Protein AF-A0A6S7HWM7-F1 (afdb_monomer_lite)

Organism: Paramuricea clavata (NCBI:txid317549)

Radius of gyration: 13.65 Å; chains: 1; bounding box: 29×26×33 Å

Sequence (71 aa):
AGECLIDLEDAVNSDLEMLRKWLMANKLSLNVAKTEFQIIGTKQMLKKASVQQLKIHIQNIPIKQVFQCKH

pLDDT: mean 85.79, std 12.22, range [38.03, 97.5]

Structure (mmCIF, N/CA/C/O backbone):
data_AF-A0A6S7HWM7-F1
#
_entry.id   AF-A0A6S7HWM7-F1
#
loop_
_atom_site.group_PDB
_atom_site.id
_atom_site.type_symbol
_atom_site.label_atom_id
_atom_site.label_alt_id
_atom_site.label_comp_id
_atom_site.label_asym_id
_atom_site.label_entity_id
_atom_site.label_seq_id
_atom_site.pdbx_PDB_ins_code
_atom_site.Cartn_x
_atom_site.Cartn_y
_atom_site.Cartn_z
_atom_site.occupancy
_atom_site.B_iso_or_equiv
_atom_site.auth_seq_id
_atom_site.auth_comp_id
_atom_site.auth_asym_id
_atom_site.auth_atom_id
_atom_site.pdbx_PDB_model_num
ATOM 1 N N . ALA A 1 1 ? 9.237 -14.275 -16.036 1.00 38.03 1 ALA A N 1
ATOM 2 C CA . ALA A 1 1 ? 7.933 -13.633 -16.269 1.00 38.03 1 ALA A CA 1
ATOM 3 C C . ALA A 1 1 ? 8.012 -12.252 -15.641 1.00 38.03 1 ALA A C 1
ATOM 5 O O . ALA A 1 1 ? 8.402 -12.170 -14.486 1.00 38.03 1 ALA A O 1
ATOM 6 N N . GLY A 1 2 ? 7.829 -11.183 -16.414 1.00 47.38 2 GLY A N 1
ATOM 7 C CA . GLY A 1 2 ? 7.805 -9.838 -15.842 1.00 47.38 2 GLY A CA 1
ATOM 8 C C . GLY A 1 2 ? 6.415 -9.602 -15.284 1.00 47.38 2 GLY A C 1
ATOM 9 O O . GLY A 1 2 ? 5.490 -9.471 -16.076 1.00 47.38 2 GLY A O 1
ATOM 10 N N . GLU A 1 3 ? 6.267 -9.616 -13.964 1.00 58.22 3 GLU A N 1
ATOM 11 C CA . GLU A 1 3 ? 5.032 -9.175 -13.311 1.00 58.22 3 GLU A CA 1
ATOM 12 C C . GLU A 1 3 ? 4.756 -7.735 -13.760 1.00 58.22 3 GLU A C 1
ATOM 14 O O . GLU A 1 3 ? 5.640 -6.866 -13.700 1.00 58.22 3 GLU A O 1
ATOM 19 N N . CYS A 1 4 ? 3.573 -7.499 -14.326 1.00 72.25 4 CYS A N 1
ATOM 20 C CA . CYS A 1 4 ? 3.189 -6.173 -14.772 1.00 72.25 4 CYS A CA 1
ATOM 21 C C . CYS A 1 4 ? 2.953 -5.306 -13.531 1.00 72.25 4 CYS A C 1
ATOM 23 O O . CYS A 1 4 ? 2.463 -5.780 -12.512 1.00 72.25 4 CYS A O 1
ATOM 25 N N . LEU A 1 5 ? 3.271 -4.012 -13.595 1.00 76.69 5 LEU A N 1
ATOM 26 C CA . LEU A 1 5 ? 3.009 -3.102 -12.468 1.00 76.69 5 LEU A CA 1
ATOM 27 C C . LEU A 1 5 ? 1.517 -3.020 -12.108 1.00 76.69 5 LEU A C 1
ATOM 29 O O . LEU A 1 5 ? 1.192 -2.680 -10.978 1.00 76.69 5 LEU A O 1
ATOM 33 N N . ILE A 1 6 ? 0.644 -3.366 -13.055 1.00 81.25 6 ILE A N 1
ATOM 34 C CA . ILE A 1 6 ? -0.796 -3.524 -12.842 1.00 81.25 6 ILE A CA 1
ATOM 35 C C . ILE A 1 6 ? -1.065 -4.710 -11.908 1.00 81.25 6 ILE A C 1
ATOM 37 O O . ILE A 1 6 ? -1.765 -4.549 -10.918 1.00 81.25 6 ILE A O 1
ATOM 41 N N . ASP A 1 7 ? -0.429 -5.860 -12.155 1.00 87.06 7 ASP A N 1
ATOM 42 C CA . ASP A 1 7 ? -0.570 -7.050 -11.306 1.00 87.06 7 ASP A CA 1
ATOM 43 C C . ASP A 1 7 ? -0.096 -6.762 -9.872 1.00 87.06 7 ASP A C 1
ATOM 45 O O . ASP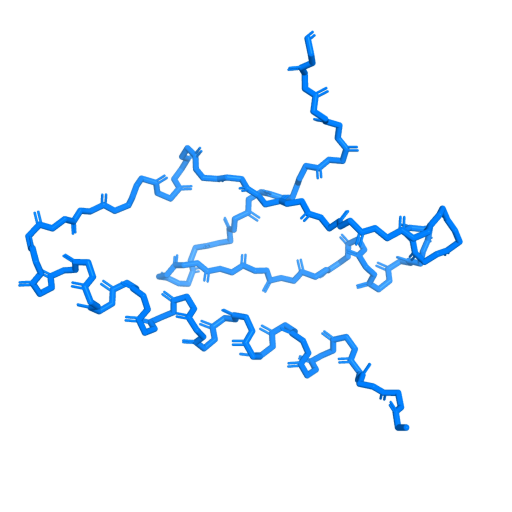 A 1 7 ? -0.704 -7.213 -8.904 1.00 87.06 7 ASP A O 1
ATOM 49 N N . LEU A 1 8 ? 0.972 -5.966 -9.730 1.00 86.75 8 LEU A N 1
ATOM 50 C CA . LEU A 1 8 ? 1.467 -5.518 -8.428 1.00 86.75 8 LEU A CA 1
ATOM 51 C C . LEU A 1 8 ? 0.469 -4.592 -7.719 1.00 86.75 8 LEU A C 1
ATOM 53 O O . LEU A 1 8 ? 0.255 -4.736 -6.518 1.00 86.75 8 LEU A O 1
ATOM 57 N N . GLU A 1 9 ? -0.111 -3.628 -8.437 1.00 90.75 9 GLU A N 1
ATOM 58 C CA . GLU A 1 9 ? -1.126 -2.722 -7.891 1.00 90.75 9 GLU A CA 1
ATOM 59 C C . GLU A 1 9 ? -2.341 -3.506 -7.379 1.00 90.75 9 GLU A C 1
ATOM 61 O O . GLU A 1 9 ? -2.741 -3.330 -6.226 1.00 90.75 9 GLU A O 1
ATOM 66 N N . ASP A 1 10 ? -2.868 -4.420 -8.195 1.00 91.69 10 ASP A N 1
ATOM 67 C CA . ASP A 1 10 ? -4.017 -5.256 -7.846 1.00 91.69 10 ASP A CA 1
ATOM 68 C C . ASP A 1 10 ? -3.717 -6.168 -6.650 1.00 91.69 10 ASP A C 1
ATOM 70 O O . ASP A 1 10 ? -4.510 -6.236 -5.704 1.00 91.69 10 ASP A O 1
AT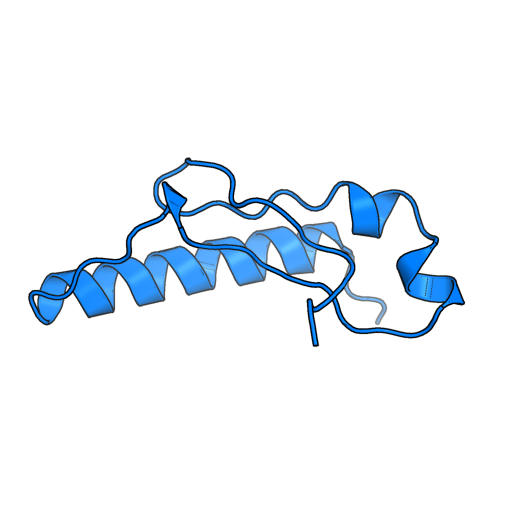OM 74 N N . ALA A 1 11 ? -2.552 -6.825 -6.645 1.00 92.94 11 ALA A N 1
ATOM 75 C CA . ALA A 1 11 ? -2.135 -7.694 -5.549 1.00 92.94 11 ALA A CA 1
ATOM 76 C C . ALA A 1 11 ? -2.007 -6.919 -4.228 1.00 92.94 11 ALA A C 1
ATOM 78 O O . ALA A 1 11 ? -2.601 -7.306 -3.221 1.00 92.94 11 ALA A O 1
ATOM 79 N N . VAL A 1 12 ? -1.304 -5.781 -4.234 1.00 93.19 12 VAL A N 1
ATOM 80 C CA . VAL A 1 12 ? -1.109 -4.962 -3.027 1.00 93.19 12 VAL A CA 1
ATOM 81 C C . VAL A 1 12 ? -2.439 -4.413 -2.513 1.00 93.19 12 VAL A C 1
ATOM 83 O O . VAL A 1 12 ? -2.695 -4.449 -1.310 1.00 93.19 12 VAL A O 1
ATOM 86 N N . ASN A 1 13 ? -3.310 -3.925 -3.396 1.00 94.81 13 ASN A N 1
ATOM 87 C CA . ASN A 1 13 ? -4.620 -3.415 -2.995 1.00 94.81 13 ASN A CA 1
ATOM 88 C C . ASN A 1 13 ? -5.519 -4.522 -2.418 1.00 94.81 13 ASN A C 1
ATOM 90 O O . ASN A 1 13 ? -6.218 -4.288 -1.428 1.00 94.81 13 ASN A O 1
ATOM 94 N N . SER A 1 14 ? -5.470 -5.731 -2.986 1.00 94.75 14 SER A N 1
ATOM 95 C CA . SER A 1 14 ? -6.159 -6.906 -2.441 1.00 94.75 14 SER A CA 1
ATOM 96 C C . SER A 1 14 ? -5.655 -7.255 -1.036 1.00 94.75 14 SER A C 1
ATOM 98 O O . SER A 1 14 ? -6.454 -7.402 -0.105 1.00 94.75 14 SER A O 1
ATOM 100 N N . ASP A 1 15 ? -4.337 -7.317 -0.848 1.00 94.81 15 ASP A N 1
ATOM 101 C CA . ASP A 1 15 ? -3.721 -7.636 0.443 1.00 94.81 15 ASP A CA 1
ATOM 102 C C . ASP A 1 15 ? -4.041 -6.585 1.511 1.00 94.81 15 ASP A C 1
ATOM 104 O O . ASP A 1 15 ? -4.362 -6.923 2.654 1.00 94.81 15 ASP A O 1
ATOM 108 N N . LEU A 1 16 ? -4.025 -5.301 1.148 1.00 94.38 16 LEU A N 1
ATOM 109 C CA . LEU A 1 16 ? -4.395 -4.213 2.052 1.00 94.38 16 LEU A CA 1
ATOM 110 C C . LEU A 1 16 ? -5.861 -4.291 2.492 1.00 94.38 16 LEU A C 1
ATOM 112 O O . LEU A 1 16 ? -6.171 -3.979 3.645 1.00 94.38 16 LEU A O 1
ATOM 116 N N . GLU A 1 17 ? -6.762 -4.744 1.621 1.00 93.88 17 GLU A N 1
ATOM 117 C CA . GLU A 1 17 ? -8.160 -4.974 1.987 1.00 93.88 17 GLU A CA 1
ATOM 118 C C . GLU A 1 17 ? -8.303 -6.164 2.952 1.00 93.88 17 GLU A C 1
ATOM 120 O O . GLU A 1 17 ? -9.069 -6.095 3.919 1.00 93.88 17 GLU A O 1
ATOM 125 N N . MET A 1 18 ? -7.528 -7.237 2.761 1.00 94.69 18 MET A N 1
ATOM 126 C CA . MET A 1 18 ? -7.486 -8.353 3.716 1.00 94.69 18 MET A CA 1
ATOM 127 C C . MET A 1 18 ? -6.924 -7.917 5.073 1.00 94.69 18 MET A C 1
ATOM 129 O O . MET A 1 18 ? -7.528 -8.200 6.113 1.00 94.69 18 MET A O 1
ATOM 133 N N . LEU A 1 19 ? -5.821 -7.164 5.076 1.00 94.06 19 LEU A N 1
ATOM 134 C CA . LEU A 1 19 ? -5.221 -6.604 6.285 1.00 94.06 19 LEU A CA 1
ATOM 135 C C . LEU A 1 19 ? -6.211 -5.695 7.017 1.00 94.06 19 LEU A C 1
ATOM 137 O O . LEU A 1 19 ? -6.363 -5.791 8.234 1.00 94.06 19 LEU A O 1
ATOM 141 N N . ARG A 1 20 ? -6.936 -4.845 6.286 1.00 92.38 20 ARG A N 1
ATOM 142 C CA . ARG A 1 20 ? -7.979 -3.987 6.852 1.00 92.38 20 ARG A CA 1
ATOM 143 C C . ARG A 1 20 ? -9.056 -4.816 7.554 1.00 92.38 20 ARG A C 1
ATOM 145 O O . ARG A 1 20 ? -9.417 -4.499 8.688 1.00 92.38 20 ARG A O 1
ATOM 152 N N . LYS A 1 21 ? -9.577 -5.861 6.903 1.00 93.69 21 LYS A N 1
ATOM 153 C CA . LYS A 1 21 ? -10.577 -6.765 7.500 1.00 93.69 21 LYS A CA 1
ATOM 154 C C . LYS A 1 21 ? -10.050 -7.403 8.781 1.00 93.69 21 LYS A C 1
ATOM 156 O O . LYS A 1 21 ? -10.758 -7.412 9.788 1.00 93.69 21 LYS A O 1
ATOM 161 N N . TRP A 1 22 ? -8.800 -7.858 8.763 1.00 96.75 22 TRP A N 1
ATOM 162 C CA . TRP A 1 22 ? -8.145 -8.424 9.937 1.00 96.75 22 TRP A CA 1
ATOM 163 C C . TRP A 1 22 ? -8.011 -7.404 11.078 1.00 96.75 22 TRP A C 1
ATOM 165 O O . TRP A 1 22 ? -8.369 -7.711 12.214 1.00 96.75 22 TRP A O 1
ATOM 175 N N . LEU A 1 23 ? -7.580 -6.171 10.794 1.00 95.56 23 LEU A N 1
ATOM 176 C CA . LEU A 1 23 ? -7.482 -5.105 11.798 1.00 95.56 23 LEU A CA 1
ATOM 177 C C . LEU A 1 23 ? -8.845 -4.810 12.437 1.00 95.56 23 LEU A C 1
ATOM 179 O O . LEU A 1 23 ? -8.951 -4.785 13.662 1.00 95.56 23 LEU A O 1
ATOM 183 N N . MET A 1 24 ? -9.901 -4.670 11.628 1.00 93.44 24 MET A N 1
ATOM 184 C CA . MET A 1 24 ? -11.257 -4.417 12.131 1.00 93.44 24 MET A CA 1
ATOM 185 C C . MET A 1 24 ? -11.764 -5.555 13.024 1.00 93.44 24 MET A C 1
ATOM 187 O O . MET A 1 24 ? -12.317 -5.287 14.091 1.00 93.44 24 MET A O 1
ATOM 191 N N . ALA A 1 25 ? -11.532 -6.814 12.634 1.00 97.12 25 ALA A N 1
ATOM 192 C CA . ALA A 1 25 ? -11.887 -7.979 13.447 1.00 97.12 25 ALA A CA 1
ATOM 193 C C . ALA A 1 25 ? -11.182 -7.975 14.818 1.00 97.12 25 ALA A C 1
ATOM 195 O O . ALA A 1 25 ? -11.742 -8.442 15.807 1.00 97.12 25 ALA A O 1
ATOM 196 N N . ASN A 1 26 ? -9.990 -7.376 14.892 1.00 97.50 26 ASN A N 1
ATOM 197 C CA . ASN A 1 26 ? -9.204 -7.222 16.115 1.00 97.50 26 ASN A CA 1
ATOM 198 C C . ASN A 1 26 ? -9.430 -5.876 16.832 1.00 97.50 26 ASN A C 1
ATOM 200 O O . ASN A 1 26 ? -8.668 -5.527 17.730 1.00 97.50 26 ASN A O 1
ATOM 204 N N . LYS A 1 27 ? -10.475 -5.114 16.468 1.00 95.75 27 LYS A N 1
ATOM 205 C CA . LYS A 1 27 ? -10.783 -3.778 17.025 1.00 95.75 27 LYS A CA 1
ATOM 206 C C . LYS A 1 27 ? -9.643 -2.762 16.853 1.00 95.75 27 LYS A C 1
ATOM 208 O O . LYS A 1 27 ? -9.525 -1.811 17.624 1.00 95.75 27 LYS A O 1
ATOM 213 N N . LEU A 1 28 ? -8.818 -2.950 15.828 1.00 95.62 28 LEU A N 1
ATOM 214 C CA . LEU A 1 28 ? -7.769 -2.029 15.414 1.00 95.62 28 LEU A CA 1
ATOM 215 C C . LEU A 1 28 ? -8.259 -1.185 14.234 1.00 95.62 28 LEU A C 1
ATOM 217 O O . LEU A 1 28 ? -9.057 -1.627 13.406 1.00 95.62 28 LEU A O 1
ATOM 221 N N . SER A 1 29 ? -7.756 0.043 14.142 1.00 88.12 29 SER A N 1
ATOM 222 C CA . SER A 1 29 ? -8.018 0.934 13.012 1.00 88.12 29 SER A CA 1
ATOM 223 C C . SER A 1 29 ? -6.709 1.488 12.471 1.00 88.12 29 SER A C 1
ATOM 225 O O . SER A 1 29 ? -5.772 1.752 13.224 1.00 88.12 29 SER A O 1
ATOM 227 N N . LEU A 1 30 ? -6.646 1.648 11.152 1.00 89.06 30 LEU A N 1
ATOM 228 C CA . LEU A 1 30 ? -5.523 2.280 10.480 1.00 89.06 30 LEU A CA 1
ATOM 229 C C . LEU A 1 30 ? -5.899 3.719 10.139 1.00 89.06 30 LEU A C 1
ATOM 231 O O . LEU A 1 30 ? -6.938 3.972 9.527 1.00 89.06 30 LEU A O 1
ATOM 235 N N . ASN A 1 31 ? -5.040 4.666 10.504 1.00 90.75 31 ASN A N 1
ATOM 236 C CA . ASN A 1 31 ? -5.221 6.056 10.115 1.00 90.75 31 ASN A CA 1
ATOM 237 C C . ASN A 1 31 ? -4.704 6.266 8.687 1.00 90.75 31 ASN A C 1
ATOM 239 O O . ASN A 1 31 ? -3.527 6.563 8.482 1.00 90.75 31 ASN A O 1
ATOM 243 N N . VAL A 1 32 ? -5.596 6.120 7.706 1.00 90.50 32 VAL A N 1
ATOM 244 C CA . VAL A 1 32 ? -5.252 6.235 6.280 1.00 90.50 32 VAL A CA 1
ATOM 245 C C . VAL A 1 32 ? -4.632 7.598 5.957 1.00 90.50 32 VAL A C 1
ATOM 247 O O . VAL A 1 32 ? -3.645 7.657 5.236 1.00 90.50 32 VAL A O 1
ATOM 250 N N . ALA A 1 33 ? -5.119 8.683 6.570 1.00 89.44 33 ALA A N 1
ATOM 251 C CA . ALA A 1 33 ? -4.599 10.034 6.339 1.00 89.44 33 ALA A CA 1
ATOM 252 C C . ALA A 1 33 ? -3.142 10.229 6.803 1.00 89.44 33 ALA A C 1
ATOM 254 O O . ALA A 1 33 ? -2.447 11.100 6.286 1.00 89.44 33 ALA A O 1
ATOM 255 N N . LYS A 1 34 ? -2.678 9.437 7.779 1.00 91.00 34 LYS A N 1
ATOM 256 C CA . LYS A 1 34 ? -1.281 9.424 8.250 1.00 91.00 34 LYS A CA 1
ATOM 257 C C . LYS A 1 34 ? -0.439 8.316 7.617 1.00 91.00 34 LYS A C 1
ATOM 259 O O . LYS A 1 34 ? 0.742 8.210 7.930 1.00 91.00 34 LYS A O 1
ATOM 264 N N . THR A 1 35 ? -1.044 7.464 6.794 1.00 92.12 35 THR A N 1
ATOM 265 C CA . THR A 1 35 ? -0.353 6.343 6.161 1.00 92.12 35 THR A CA 1
ATOM 266 C C . THR A 1 35 ? 0.288 6.827 4.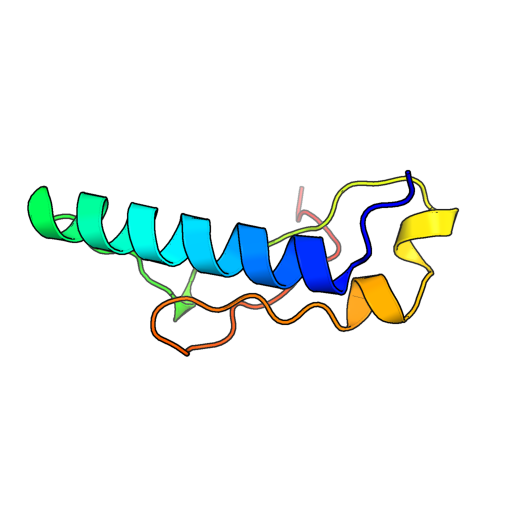865 1.00 92.12 35 THR A C 1
ATOM 268 O O . THR A 1 35 ? -0.333 7.533 4.074 1.00 92.12 35 THR A O 1
ATOM 271 N N . GLU A 1 36 ? 1.538 6.441 4.648 1.00 93.12 36 GLU A N 1
ATOM 272 C CA . GLU A 1 36 ? 2.304 6.717 3.434 1.00 93.12 36 GLU A CA 1
ATOM 273 C C . GLU A 1 36 ? 2.942 5.401 2.967 1.00 93.12 36 GLU A C 1
ATOM 275 O O . GLU A 1 36 ? 3.176 4.506 3.782 1.00 93.12 36 GLU A O 1
ATOM 280 N N . PHE A 1 37 ? 3.224 5.265 1.672 1.00 91.69 37 PHE A N 1
ATOM 281 C CA . PHE A 1 37 ? 3.935 4.100 1.135 1.00 91.69 37 PHE A CA 1
ATOM 282 C C . PHE A 1 37 ? 5.139 4.519 0.295 1.00 91.69 37 PHE A C 1
ATOM 284 O O . PHE A 1 37 ? 5.170 5.609 -0.274 1.00 91.69 37 PHE A O 1
ATOM 291 N N . GLN A 1 38 ? 6.133 3.642 0.186 1.00 91.06 38 GLN A N 1
ATOM 292 C CA . GLN A 1 38 ? 7.340 3.882 -0.597 1.00 91.06 38 GLN A CA 1
ATOM 293 C C . GLN A 1 38 ? 7.696 2.645 -1.409 1.00 91.06 38 GLN A C 1
ATOM 295 O O . GLN A 1 38 ? 7.664 1.526 -0.903 1.00 91.06 38 GLN A O 1
ATOM 300 N N . ILE A 1 39 ? 8.083 2.861 -2.665 1.00 88.44 39 ILE A N 1
ATOM 301 C CA . ILE A 1 39 ? 8.606 1.800 -3.523 1.00 88.44 39 ILE A CA 1
ATOM 302 C C . ILE A 1 39 ? 10.126 1.800 -3.409 1.00 88.44 39 ILE A C 1
ATOM 304 O O . ILE A 1 39 ? 10.776 2.835 -3.574 1.00 88.44 39 ILE A O 1
ATOM 308 N N . ILE A 1 40 ? 10.690 0.628 -3.139 1.00 87.75 40 ILE A N 1
ATOM 309 C CA . ILE A 1 40 ? 12.131 0.422 -3.015 1.00 87.75 40 ILE A CA 1
ATOM 310 C C . ILE A 1 40 ? 12.593 -0.398 -4.216 1.00 87.75 40 ILE A C 1
ATOM 312 O O . ILE A 1 40 ? 12.050 -1.458 -4.510 1.00 87.75 40 ILE A O 1
ATOM 316 N N . GLY A 1 41 ? 13.596 0.105 -4.930 1.00 85.88 41 GLY A N 1
ATOM 317 C CA . GLY A 1 41 ? 14.125 -0.542 -6.122 1.00 85.88 41 GLY A CA 1
ATOM 318 C C . GLY A 1 41 ? 15.356 0.172 -6.664 1.00 85.88 41 GLY A C 1
ATOM 319 O O . GLY A 1 41 ? 15.833 1.159 -6.101 1.00 85.88 41 GLY A O 1
ATOM 320 N N . THR A 1 42 ? 15.886 -0.318 -7.783 1.00 88.69 42 THR A N 1
ATOM 321 C CA . THR A 1 42 ? 17.036 0.325 -8.431 1.00 88.69 42 THR A CA 1
ATOM 322 C C . THR A 1 42 ? 16.660 1.711 -8.962 1.00 88.69 42 THR A C 1
ATOM 324 O O . THR A 1 42 ? 15.521 1.955 -9.367 1.00 88.69 42 THR A O 1
ATOM 327 N N . LYS A 1 43 ? 17.637 2.626 -9.050 1.00 84.69 43 LYS A N 1
ATOM 328 C CA . LYS A 1 43 ? 17.415 3.982 -9.596 1.00 84.69 43 LYS A CA 1
ATOM 329 C C . LYS A 1 43 ? 16.775 3.961 -10.989 1.00 84.69 43 LYS A C 1
ATOM 331 O O . LYS A 1 43 ? 15.992 4.845 -11.311 1.00 84.69 43 LYS A O 1
ATOM 336 N N . GLN A 1 44 ? 17.115 2.973 -11.818 1.00 85.44 44 GLN A N 1
ATOM 337 C CA . GLN A 1 44 ? 16.544 2.820 -13.158 1.00 85.44 44 GLN A CA 1
ATOM 338 C C . GLN A 1 44 ? 15.063 2.428 -13.111 1.00 85.44 44 GLN A C 1
ATOM 340 O O . GLN A 1 44 ? 14.272 2.970 -13.876 1.00 85.44 44 GLN A O 1
ATOM 345 N N . MET A 1 45 ? 14.671 1.531 -12.201 1.00 85.12 45 MET A N 1
ATOM 346 C CA . MET A 1 45 ? 13.268 1.144 -12.029 1.00 85.12 45 MET A CA 1
ATOM 347 C C . MET A 1 45 ? 12.428 2.281 -11.451 1.00 85.12 45 MET A C 1
ATOM 349 O O . MET A 1 45 ? 11.357 2.561 -11.975 1.00 85.12 45 MET A O 1
ATOM 353 N N . LEU A 1 46 ? 12.937 2.986 -10.438 1.00 84.81 46 LEU A N 1
ATOM 354 C CA . LEU A 1 46 ? 12.229 4.097 -9.788 1.00 84.81 46 LEU A CA 1
ATOM 355 C C . LEU A 1 46 ? 12.013 5.313 -10.708 1.00 84.81 46 LEU A C 1
ATOM 357 O O . LEU A 1 46 ? 11.108 6.115 -10.487 1.00 84.81 46 LEU A O 1
ATOM 361 N N . LYS A 1 47 ? 12.830 5.454 -11.759 1.00 83.06 47 LYS A N 1
ATOM 362 C CA . LYS A 1 47 ? 12.649 6.481 -12.797 1.00 83.06 47 LYS A CA 1
ATOM 363 C C . LYS A 1 47 ? 11.519 6.163 -13.780 1.00 83.06 47 LYS A C 1
ATOM 365 O O . LYS A 1 47 ? 11.146 7.042 -14.553 1.00 83.06 47 LYS A O 1
ATOM 370 N N . LYS A 1 48 ? 10.989 4.935 -13.801 1.00 84.62 48 LYS A N 1
ATOM 371 C CA . LYS A 1 48 ? 9.890 4.577 -14.705 1.00 84.62 48 LYS A CA 1
ATOM 372 C C . LYS A 1 48 ? 8.613 5.294 -14.262 1.00 84.62 48 LYS A C 1
ATOM 374 O O . LYS A 1 48 ? 8.200 5.159 -13.115 1.00 84.62 48 LYS A O 1
ATOM 379 N N . ALA A 1 49 ? 7.959 5.998 -15.187 1.00 75.06 49 ALA A N 1
ATOM 380 C CA . ALA A 1 49 ? 6.707 6.713 -14.917 1.00 75.06 49 ALA A CA 1
ATOM 381 C C . ALA A 1 49 ? 5.616 5.790 -14.348 1.00 75.06 49 ALA A C 1
ATOM 383 O O . ALA A 1 49 ? 4.884 6.178 -13.445 1.00 75.06 49 ALA A O 1
ATOM 384 N N . SER A 1 50 ? 5.578 4.536 -14.798 1.00 78.00 50 SER A N 1
ATOM 385 C CA . SER A 1 50 ? 4.656 3.510 -14.309 1.00 78.00 50 SER A CA 1
ATOM 386 C C . SER A 1 50 ? 4.821 3.188 -12.816 1.00 78.00 50 SER A C 1
ATOM 388 O O . SER A 1 50 ? 3.862 2.796 -12.170 1.00 78.00 50 SER A O 1
ATOM 390 N N . VAL A 1 51 ? 6.015 3.381 -12.245 1.00 80.94 51 VAL A N 1
ATOM 391 C CA . VAL A 1 51 ? 6.283 3.198 -10.804 1.00 80.94 51 VAL A CA 1
ATOM 392 C C . VAL A 1 51 ? 5.848 4.426 -9.993 1.00 80.94 51 VAL A C 1
ATOM 394 O O . VAL A 1 51 ? 5.497 4.312 -8.823 1.00 80.94 51 VAL A O 1
ATOM 397 N N . GLN A 1 52 ? 5.846 5.608 -10.612 1.00 78.38 52 GLN A N 1
ATOM 398 C CA . GLN A 1 52 ? 5.405 6.863 -9.989 1.00 78.38 52 GLN A CA 1
ATOM 399 C C . GLN A 1 52 ? 3.882 7.052 -10.041 1.00 78.38 52 GLN A C 1
ATOM 401 O O . GLN A 1 52 ? 3.352 7.949 -9.395 1.00 78.38 52 GLN A O 1
ATOM 406 N N . GLN A 1 53 ? 3.189 6.243 -10.844 1.00 83.69 53 GLN A N 1
ATOM 407 C CA . GLN A 1 53 ? 1.744 6.321 -11.069 1.00 83.69 53 GLN A CA 1
ATOM 408 C C . GLN A 1 53 ? 0.962 5.194 -10.383 1.00 83.69 53 GLN A C 1
ATOM 410 O O . GLN A 1 53 ? -0.245 5.102 -10.596 1.00 83.69 53 GLN A O 1
ATOM 415 N N . LEU A 1 54 ? 1.628 4.357 -9.579 1.00 88.38 54 LEU A N 1
ATOM 416 C CA . LEU A 1 54 ? 1.000 3.241 -8.871 1.00 88.38 54 LEU A CA 1
ATOM 417 C C . LEU A 1 54 ? -0.072 3.764 -7.902 1.00 88.38 54 LEU A C 1
ATOM 419 O O . LEU A 1 54 ? 0.207 4.618 -7.054 1.00 88.38 54 LEU A O 1
ATOM 423 N N . LYS A 1 55 ? -1.295 3.252 -8.011 1.00 90.69 55 LYS A N 1
ATOM 424 C CA . LYS A 1 55 ? -2.446 3.685 -7.215 1.00 90.69 55 LYS A CA 1
ATOM 425 C C . LYS A 1 55 ? -2.720 2.690 -6.100 1.00 90.69 55 LYS A C 1
ATOM 427 O O . LYS A 1 55 ? -3.518 1.769 -6.234 1.00 90.69 55 LYS A O 1
ATOM 432 N N . ILE A 1 56 ? -2.080 2.921 -4.962 1.00 93.12 56 ILE A N 1
ATOM 433 C CA . ILE A 1 56 ? -2.345 2.154 -3.745 1.00 93.12 56 ILE A CA 1
ATOM 434 C C . ILE A 1 56 ? -3.423 2.851 -2.919 1.00 93.12 56 ILE A C 1
ATOM 436 O O . ILE A 1 56 ? -3.347 4.059 -2.680 1.00 93.12 56 ILE A O 1
ATOM 440 N N . HIS A 1 57 ? -4.424 2.100 -2.468 1.00 93.50 57 HIS A N 1
ATOM 441 C CA . HIS A 1 57 ? -5.550 2.634 -1.712 1.00 93.50 57 HIS A CA 1
ATOM 442 C C . HIS A 1 57 ? -5.998 1.715 -0.571 1.00 93.50 57 HIS A C 1
ATOM 444 O O . HIS A 1 57 ? -5.971 0.491 -0.673 1.00 93.50 57 HIS A O 1
ATOM 450 N N . ILE A 1 58 ? -6.501 2.315 0.509 1.00 91.00 58 ILE A N 1
ATOM 451 C CA . ILE A 1 58 ? -7.168 1.606 1.610 1.00 91.00 58 ILE A CA 1
ATOM 452 C C . ILE A 1 58 ? -8.552 2.218 1.765 1.00 91.00 58 ILE A C 1
ATOM 454 O O . ILE A 1 58 ? -8.684 3.432 1.866 1.00 91.00 58 ILE A O 1
ATOM 458 N N . GLN A 1 59 ? -9.601 1.393 1.786 1.00 84.62 59 GLN A N 1
ATOM 459 C CA . GLN A 1 59 ? -10.992 1.878 1.807 1.00 84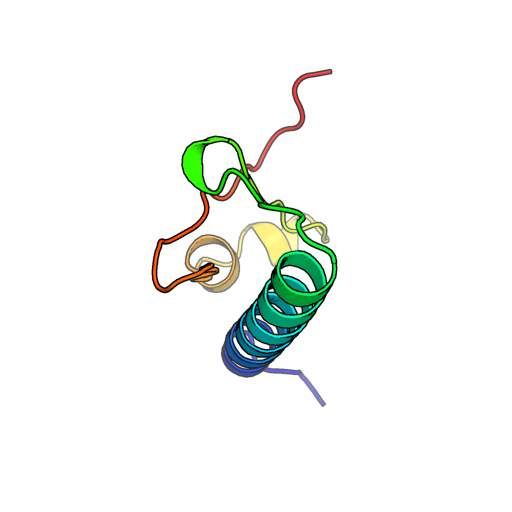.62 59 GLN A CA 1
ATOM 460 C C . GLN A 1 59 ? -11.356 2.749 0.592 1.00 84.62 59 GLN A C 1
ATOM 462 O O . GLN A 1 59 ? -12.155 3.674 0.717 1.00 84.62 59 GLN A O 1
ATOM 467 N N . ASN A 1 60 ? -10.752 2.482 -0.571 1.00 86.25 60 ASN A N 1
ATOM 46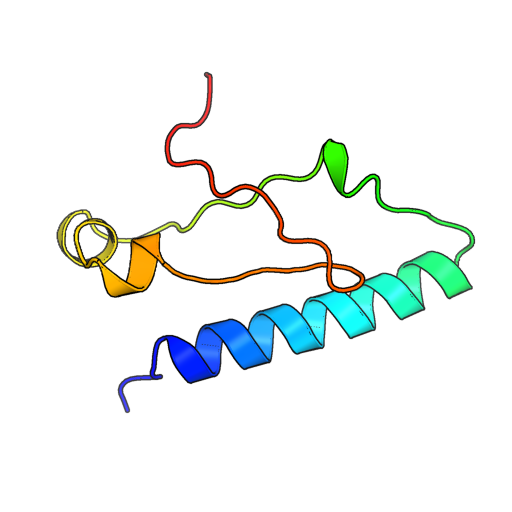8 C CA . ASN A 1 60 ? -10.900 3.316 -1.767 1.00 86.25 60 ASN A CA 1
ATOM 469 C C . ASN A 1 60 ? -10.342 4.751 -1.604 1.00 86.25 60 ASN A C 1
ATOM 471 O O . ASN A 1 60 ? -10.598 5.617 -2.439 1.00 86.25 60 ASN A O 1
ATOM 475 N N . ILE A 1 61 ? -9.580 5.006 -0.532 1.00 90.81 61 ILE A N 1
ATOM 476 C CA . ILE A 1 61 ? -8.871 6.262 -0.284 1.00 90.81 61 ILE A CA 1
ATOM 477 C C . ILE A 1 61 ? -7.414 6.062 -0.721 1.00 90.81 61 ILE A C 1
ATOM 479 O O . ILE A 1 61 ? -6.752 5.164 -0.190 1.00 90.81 61 ILE A O 1
ATOM 483 N N . PRO A 1 62 ? -6.896 6.863 -1.669 1.00 92.62 62 PRO A N 1
ATOM 484 C CA . PRO A 1 62 ? -5.518 6.739 -2.125 1.00 92.62 62 PRO A CA 1
ATOM 485 C C . PRO A 1 62 ? -4.536 7.077 -1.000 1.00 92.62 62 PRO A C 1
ATOM 487 O O . PRO A 1 62 ? -4.713 8.054 -0.269 1.00 92.62 62 PRO A O 1
ATOM 490 N N . ILE A 1 63 ? -3.484 6.273 -0.882 1.00 93.38 63 ILE A N 1
ATOM 491 C CA . ILE A 1 63 ? -2.378 6.505 0.045 1.00 93.38 63 ILE A CA 1
ATOM 492 C C . ILE A 1 63 ? -1.323 7.343 -0.668 1.00 93.38 63 ILE A C 1
ATOM 494 O O . ILE A 1 63 ? -1.044 7.161 -1.852 1.00 93.38 63 ILE A O 1
ATOM 498 N N . LYS A 1 64 ? -0.697 8.262 0.060 1.00 91.88 64 LYS A N 1
ATOM 499 C CA . LYS A 1 64 ? 0.386 9.075 -0.481 1.00 91.88 64 LYS A CA 1
ATOM 500 C C . LYS A 1 64 ? 1.654 8.239 -0.685 1.00 91.88 64 LYS A C 1
ATOM 502 O O . LYS A 1 64 ? 2.155 7.624 0.257 1.00 91.88 64 LYS A O 1
ATOM 507 N N . GLN A 1 65 ? 2.207 8.288 -1.895 1.00 90.75 65 GLN A N 1
ATOM 508 C CA . GLN A 1 65 ? 3.541 7.768 -2.181 1.00 90.75 65 GLN A CA 1
ATOM 509 C C . GLN A 1 65 ? 4.608 8.763 -1.710 1.00 90.75 65 GLN A C 1
ATOM 511 O O . GLN A 1 65 ? 4.523 9.962 -1.992 1.00 90.75 65 GLN A O 1
ATOM 516 N N . VAL A 1 66 ? 5.636 8.271 -1.027 1.00 90.00 66 VAL A N 1
ATOM 517 C CA . VAL A 1 66 ? 6.817 9.047 -0.643 1.00 90.00 66 VAL A CA 1
ATOM 518 C C . VAL A 1 66 ? 8.070 8.482 -1.298 1.00 90.00 66 VAL A C 1
ATOM 520 O O . VAL A 1 66 ? 8.205 7.279 -1.510 1.00 90.00 66 VAL A O 1
ATOM 523 N N . PHE A 1 67 ? 8.990 9.379 -1.648 1.00 82.62 67 PHE A N 1
ATOM 524 C CA . PHE A 1 67 ? 10.216 9.056 -2.388 1.00 82.62 67 PHE A CA 1
ATOM 525 C C . PHE A 1 67 ? 11.492 9.312 -1.571 1.00 82.62 67 PHE A C 1
ATOM 527 O O . PHE A 1 67 ? 12.588 8.974 -2.014 1.00 82.62 67 PHE A O 1
ATOM 534 N N . GLN A 1 68 ? 11.359 9.909 -0.382 1.00 73.50 68 GLN A N 1
ATOM 535 C CA . GLN A 1 68 ? 12.452 10.204 0.542 1.00 73.50 68 GLN A CA 1
ATOM 536 C C . GLN A 1 68 ? 12.021 9.874 1.970 1.00 73.50 68 GLN A C 1
ATOM 538 O O . GLN A 1 68 ? 11.002 10.380 2.440 1.00 73.50 68 GLN A O 1
ATOM 543 N N . CYS A 1 69 ? 12.823 9.077 2.676 1.00 56.75 69 CYS A N 1
ATOM 544 C CA . CYS A 1 69 ? 12.725 8.977 4.127 1.00 56.75 69 CYS A CA 1
ATOM 545 C C . CYS A 1 69 ? 13.370 10.231 4.729 1.00 56.75 69 CYS A C 1
ATOM 547 O O . CYS A 1 69 ? 14.520 10.541 4.410 1.00 56.75 69 CYS A O 1
ATOM 549 N N . LYS A 1 70 ? 12.644 10.957 5.585 1.00 57.72 70 LYS A N 1
ATOM 550 C CA . LYS A 1 70 ? 13.258 11.984 6.434 1.00 57.72 70 LYS A CA 1
ATOM 551 C C . LYS A 1 70 ? 14.055 11.252 7.514 1.00 57.72 70 LYS A C 1
ATOM 553 O O . LYS A 1 70 ? 13.451 10.705 8.432 1.00 57.72 70 LYS A O 1
ATOM 558 N N 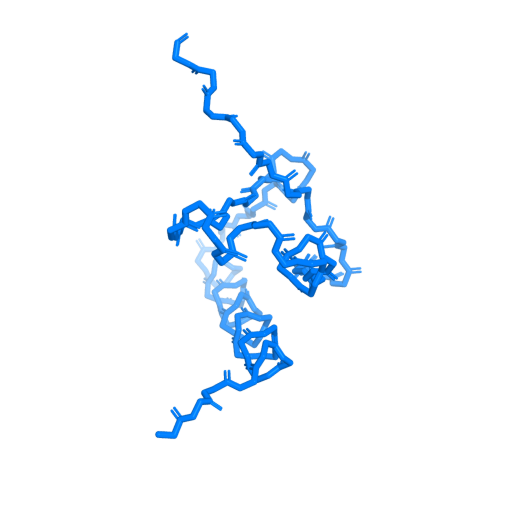. HIS A 1 71 ? 15.367 11.161 7.320 1.00 46.62 71 HIS A N 1
ATOM 559 C CA . HIS A 1 71 ? 16.312 10.775 8.366 1.00 46.62 71 HIS A CA 1
ATOM 560 C C . HIS A 1 71 ? 16.575 11.955 9.297 1.00 46.62 71 HIS A C 1
ATOM 562 O O . HIS A 1 71 ? 16.606 13.099 8.784 1.00 46.62 71 HIS A O 1
#

Foldseek 3Di:
DDCDLVNVLVVQQVVLAVVQVVCVVVVHDDDQVPDEDEDDDDPVVCPDVSVVPRFHDHPNHTHHYDHDDPD

Secondary structure (DSSP, 8-state):
----HHHHHHHHHHHHHHHHHHHHHTT----GGG-EE-----HHHHTSHHHHS---EETTEEPEE-S----